Protein AF-A0A318I683-F1 (afdb_monomer_lite)

pLDDT: mean 76.9, std 14.9, range [47.66, 95.88]

Secondary structure (DSSP, 8-state):
-HHHHHHHHHHHHHHHHHHHHHHHHTT---------TTSTTTT----SPPPPHHHHHHHHHHHHHH---TTSPPTT--

Sequence (78 aa):
MVDLLYKSHFVVQMFVLIIVLEVVFTGLQIRLEEASDDSEFFGQWFRRAIYPSTELNRNEANVVANQQTPVTPVWWDN

Foldseek 3Di:
DVVVVVVVVVVVVVVVVVVVVCVVPVPDDPPPPPPPVPPPQPPADFQDDQDDVVCCVVPVVVNVVPDDDRRDHDPPRD

Radius of gyration: 25.63 Å; chains: 1; bounding box: 29×33×76 Å

Structure (mmCIF, N/CA/C/O backbone):
data_AF-A0A318I683-F1
#
_entry.id   AF-A0A318I683-F1
#
loop_
_atom_site.group_PDB
_atom_site.id
_atom_site.type_symbol
_atom_site.label_atom_id
_atom_site.label_alt_id
_atom_site.label_comp_id
_atom_site.label_asym_id
_atom_site.label_entity_id
_atom_site.label_seq_id
_atom_site.pdbx_PDB_ins_code
_atom_site.Cartn_x
_atom_site.Cartn_y
_atom_site.Cartn_z
_atom_site.occupancy
_atom_site.B_iso_or_equiv
_atom_site.auth_seq_id
_atom_site.auth_comp_id
_atom_site.auth_asym_id
_atom_site.auth_atom_id
_atom_site.pdbx_PDB_model_num
ATOM 1 N N . MET A 1 1 ? -3.469 -14.882 -62.335 1.00 60.44 1 MET A N 1
ATOM 2 C CA 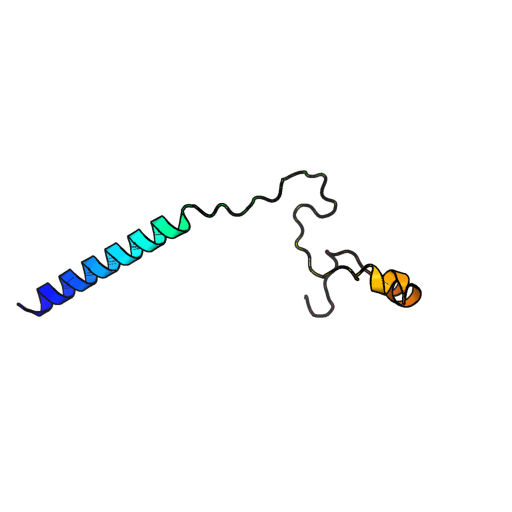. MET A 1 1 ? -2.007 -14.758 -62.106 1.00 60.44 1 MET A CA 1
ATOM 3 C C . MET A 1 1 ? -1.673 -13.717 -61.031 1.00 60.44 1 MET A C 1
ATOM 5 O O . MET A 1 1 ? -0.743 -13.946 -60.274 1.00 60.44 1 MET A O 1
ATOM 9 N N . VAL A 1 2 ? -2.447 -12.628 -60.908 1.00 61.94 2 VAL A N 1
ATOM 10 C CA . VAL A 1 2 ? -2.242 -11.555 -59.909 1.00 61.94 2 VAL A CA 1
ATOM 11 C C . VAL A 1 2 ? -2.567 -11.994 -58.464 1.00 61.94 2 VAL A C 1
ATOM 13 O O . VAL A 1 2 ? -1.836 -11.637 -57.546 1.00 61.94 2 VAL A O 1
ATOM 16 N N . ASP A 1 3 ? -3.572 -12.855 -58.255 1.00 63.38 3 ASP A N 1
ATOM 17 C CA . ASP A 1 3 ? -3.977 -13.313 -56.908 1.00 63.38 3 ASP A CA 1
ATOM 18 C C . ASP A 1 3 ? -2.933 -14.180 -56.191 1.00 63.38 3 ASP A C 1
ATOM 20 O O . ASP A 1 3 ? -2.776 -14.094 -54.973 1.00 63.38 3 ASP A O 1
ATOM 24 N N . LEU A 1 4 ? -2.179 -15.001 -56.936 1.00 61.16 4 LEU A N 1
ATOM 25 C CA . LEU A 1 4 ? -1.080 -15.787 -56.362 1.00 61.16 4 LEU A CA 1
ATOM 26 C C . LEU A 1 4 ? 0.063 -14.885 -55.885 1.00 61.16 4 LEU A C 1
ATOM 28 O O . LEU A 1 4 ? 0.665 -15.162 -54.850 1.00 61.16 4 LEU A O 1
ATOM 32 N N . LEU A 1 5 ? 0.330 -13.796 -56.611 1.00 61.06 5 LEU A N 1
ATOM 33 C CA . LEU A 1 5 ? 1.360 -12.826 -56.250 1.00 61.06 5 LEU A CA 1
ATOM 34 C C . LEU A 1 5 ? 0.959 -12.049 -54.986 1.00 61.06 5 LEU A C 1
ATOM 36 O O . LEU A 1 5 ? 1.778 -11.875 -54.087 1.00 61.06 5 LEU A O 1
ATOM 40 N N . TYR A 1 6 ? -0.317 -11.659 -54.875 1.00 63.47 6 TYR A N 1
ATOM 41 C CA . TYR A 1 6 ? -0.852 -10.968 -53.698 1.00 63.47 6 TYR A CA 1
ATOM 42 C C . TYR A 1 6 ? -0.838 -11.859 -52.448 1.00 63.47 6 TYR A C 1
ATOM 44 O O . TYR A 1 6 ? -0.378 -11.443 -51.384 1.00 63.47 6 TYR A O 1
ATOM 52 N N . LYS A 1 7 ? -1.253 -13.124 -52.587 1.00 62.53 7 LYS A N 1
ATOM 53 C CA . LYS A 1 7 ? -1.222 -14.105 -51.495 1.00 62.53 7 LYS A CA 1
ATOM 54 C C . LYS A 1 7 ? 0.210 -14.418 -51.051 1.00 62.53 7 LYS A C 1
ATOM 56 O O . LYS A 1 7 ? 0.461 -14.515 -49.855 1.00 62.53 7 LYS A O 1
ATOM 61 N N . SER A 1 8 ? 1.155 -14.505 -51.990 1.00 67.25 8 SER A N 1
ATOM 62 C CA . SER A 1 8 ? 2.579 -14.676 -51.677 1.00 67.25 8 SER A CA 1
ATOM 63 C C . SER A 1 8 ? 3.152 -13.467 -50.934 1.00 67.25 8 SER A C 1
ATOM 65 O O . SER A 1 8 ? 3.901 -13.641 -49.977 1.00 67.25 8 SER A O 1
ATOM 67 N N . HIS A 1 9 ? 2.790 -12.248 -51.335 1.00 72.50 9 HIS A N 1
ATOM 68 C CA . HIS A 1 9 ? 3.290 -11.030 -50.699 1.00 72.50 9 HIS A CA 1
ATOM 69 C C . HIS A 1 9 ? 2.734 -10.859 -49.277 1.00 72.50 9 HIS A C 1
ATOM 71 O O . HIS A 1 9 ? 3.484 -10.527 -48.363 1.00 72.50 9 HIS A O 1
ATOM 77 N N . PHE A 1 10 ? 1.454 -11.181 -49.065 1.00 69.69 10 PHE A N 1
ATOM 78 C CA . PHE A 1 10 ? 0.822 -11.165 -47.743 1.00 69.69 10 PHE A CA 1
ATOM 79 C C . PHE A 1 10 ? 1.446 -12.184 -46.780 1.00 69.69 10 PHE A C 1
ATOM 81 O O . PHE A 1 10 ? 1.680 -11.877 -45.614 1.00 69.69 10 PHE A O 1
ATOM 88 N N . VAL A 1 11 ? 1.775 -13.383 -47.274 1.00 70.69 11 VAL A N 1
ATOM 89 C CA . VAL A 1 11 ? 2.471 -14.407 -46.483 1.00 70.69 11 VAL A CA 1
ATOM 90 C C . VAL A 1 11 ? 3.857 -13.912 -46.070 1.00 70.69 11 VAL A C 1
ATOM 92 O O . VAL A 1 11 ? 4.188 -13.971 -44.891 1.00 70.69 11 VAL A O 1
ATOM 95 N N . VAL A 1 12 ? 4.637 -13.339 -46.991 1.00 75.19 12 VAL A N 1
ATOM 96 C CA . VAL A 1 12 ? 5.952 -12.759 -46.663 1.00 75.19 12 VAL A CA 1
ATOM 97 C C . VAL A 1 12 ? 5.822 -11.643 -45.624 1.00 75.19 12 VAL A C 1
ATOM 99 O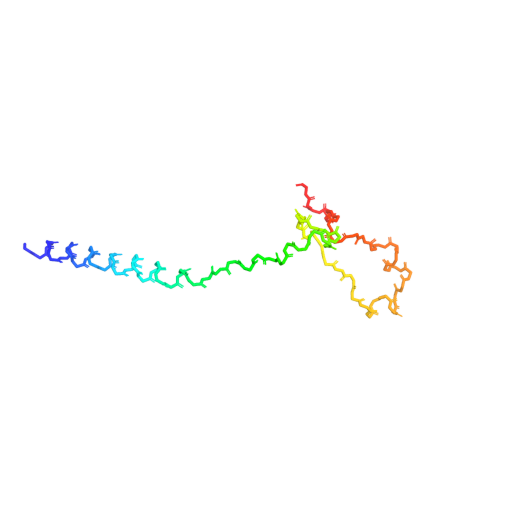 O . VAL A 1 12 ? 6.589 -11.615 -44.664 1.00 75.19 12 VAL A O 1
ATOM 102 N N . GLN A 1 13 ? 4.825 -10.766 -45.755 1.00 72.56 13 GLN A N 1
ATOM 103 C CA . GLN A 1 13 ? 4.603 -9.686 -44.793 1.00 72.56 13 GLN A CA 1
ATOM 104 C C . GLN A 1 13 ? 4.211 -10.207 -43.400 1.00 72.56 13 GLN A C 1
ATOM 106 O O . GLN A 1 13 ? 4.688 -9.683 -42.396 1.00 72.56 13 GLN A O 1
ATOM 111 N N . MET A 1 14 ? 3.398 -11.267 -43.338 1.00 70.25 14 MET A N 1
ATOM 112 C CA . MET A 1 14 ? 3.028 -11.946 -42.092 1.00 70.25 14 MET A CA 1
ATOM 113 C C . MET A 1 14 ? 4.249 -12.580 -41.412 1.00 70.25 14 MET A C 1
ATOM 115 O O . MET A 1 14 ? 4.434 -12.416 -40.210 1.00 70.25 14 MET A O 1
ATOM 119 N N . PHE A 1 15 ? 5.113 -13.260 -42.172 1.00 72.06 15 PHE A N 1
ATOM 120 C CA . PHE A 1 15 ? 6.336 -13.867 -41.634 1.00 72.06 15 PHE A CA 1
ATOM 121 C C . PHE A 1 15 ? 7.330 -12.816 -41.131 1.00 72.06 15 PHE A C 1
ATOM 123 O O . PHE A 1 15 ? 7.903 -12.989 -40.059 1.00 72.06 15 PHE A O 1
ATOM 130 N N . VAL A 1 16 ? 7.494 -11.701 -41.849 1.00 75.44 16 VAL A N 1
ATOM 131 C CA . VAL A 1 16 ? 8.329 -10.580 -41.387 1.00 75.44 16 VAL A CA 1
ATOM 132 C C . VAL A 1 16 ? 7.763 -9.976 -40.102 1.00 75.44 16 VAL A C 1
ATOM 134 O O . VAL A 1 16 ? 8.523 -9.718 -39.175 1.00 75.44 16 VAL A O 1
ATOM 137 N N . LEU A 1 17 ? 6.443 -9.799 -40.003 1.00 72.50 17 LEU A N 1
ATOM 138 C CA . LEU A 1 17 ? 5.808 -9.267 -38.797 1.00 72.50 17 LEU A CA 1
ATOM 139 C C . LEU A 1 17 ? 6.005 -10.193 -37.585 1.00 72.50 17 LEU A C 1
ATOM 141 O O . LEU A 1 17 ? 6.339 -9.708 -36.509 1.00 72.50 17 LEU A O 1
ATOM 145 N N . ILE A 1 18 ? 5.859 -11.511 -37.760 1.00 66.56 18 ILE A N 1
ATOM 146 C CA . ILE A 1 18 ? 6.075 -12.500 -36.690 1.00 66.56 18 ILE A CA 1
ATOM 147 C C . ILE A 1 18 ? 7.538 -12.491 -36.223 1.00 66.56 18 ILE A C 1
ATOM 149 O O . ILE A 1 18 ? 7.794 -12.405 -35.025 1.00 66.56 18 ILE A O 1
ATOM 153 N N . ILE A 1 19 ? 8.496 -12.495 -37.156 1.00 67.88 19 ILE A N 1
ATOM 154 C CA . ILE A 1 19 ? 9.931 -12.484 -36.828 1.00 67.88 19 ILE A CA 1
ATOM 155 C C . ILE A 1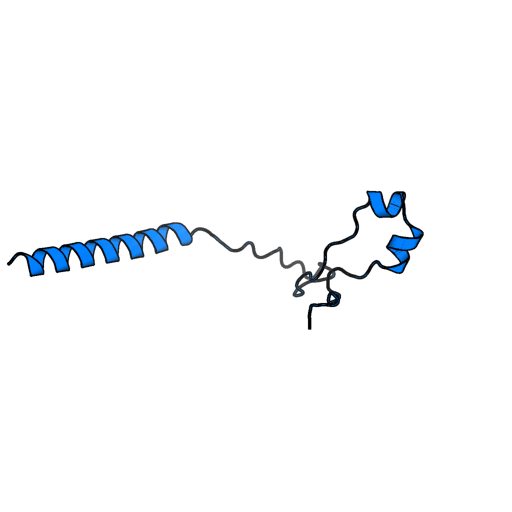 19 ? 10.329 -11.180 -36.122 1.00 67.88 19 ILE A C 1
ATOM 157 O O . ILE A 1 19 ? 11.081 -11.205 -35.150 1.00 67.88 19 ILE A O 1
ATOM 161 N N . VAL A 1 20 ? 9.822 -10.030 -36.579 1.00 67.69 20 VAL A N 1
ATOM 162 C CA . VAL A 1 20 ? 10.117 -8.732 -35.952 1.00 67.69 20 VAL A CA 1
ATOM 163 C C . VAL A 1 20 ? 9.551 -8.669 -34.535 1.00 67.69 20 VAL A C 1
ATOM 165 O O . VAL A 1 20 ? 10.226 -8.161 -33.643 1.00 67.69 20 VAL A O 1
ATOM 168 N N . LEU A 1 21 ? 8.353 -9.212 -34.302 1.00 61.81 21 LEU A N 1
ATOM 169 C CA . LEU A 1 21 ? 7.782 -9.284 -32.959 1.00 61.81 21 LEU A CA 1
ATOM 170 C C . LEU A 1 21 ? 8.648 -10.155 -32.038 1.00 61.81 21 LEU A C 1
ATOM 172 O O . LEU A 1 21 ? 9.017 -9.699 -30.960 1.00 61.81 21 LEU A O 1
ATOM 176 N N . GLU A 1 22 ? 9.053 -11.354 -32.459 1.00 67.06 22 GLU A N 1
ATOM 177 C CA . GLU A 1 22 ? 9.895 -12.218 -31.618 1.00 67.06 22 GLU A CA 1
ATOM 178 C C . GLU A 1 22 ? 11.235 -11.555 -31.260 1.00 67.06 22 GLU A C 1
ATOM 180 O O . GLU A 1 22 ? 11.594 -11.498 -30.085 1.00 67.06 22 GLU A O 1
ATOM 185 N N . VAL A 1 23 ? 11.934 -10.963 -32.233 1.00 67.44 23 VAL A N 1
ATOM 186 C CA . VAL A 1 23 ? 13.248 -10.330 -32.004 1.00 67.44 23 VAL A CA 1
ATOM 187 C C . VAL A 1 23 ? 13.164 -9.112 -31.075 1.00 67.44 23 VAL A C 1
ATOM 189 O O . VAL A 1 23 ? 14.084 -8.864 -30.294 1.00 67.44 23 VAL A O 1
ATOM 192 N N . VAL A 1 24 ? 12.073 -8.344 -31.130 1.00 66.38 24 VAL A N 1
ATOM 193 C CA . VAL A 1 24 ? 11.908 -7.138 -30.301 1.00 66.38 24 VAL A CA 1
ATOM 194 C C . VAL A 1 24 ? 11.617 -7.488 -28.837 1.00 66.38 24 VAL A C 1
ATOM 196 O O . VAL A 1 24 ? 12.025 -6.747 -27.942 1.00 66.38 24 VAL A O 1
ATOM 199 N N . PHE A 1 25 ? 10.970 -8.626 -28.566 1.00 60.81 25 PHE A N 1
ATOM 200 C CA . PHE A 1 25 ? 10.547 -8.997 -27.210 1.00 60.81 25 PHE A CA 1
ATOM 201 C C . PHE A 1 25 ? 11.470 -10.004 -26.496 1.00 60.81 25 PHE A C 1
ATOM 203 O O . PHE A 1 25 ? 11.346 -10.169 -25.284 1.00 60.81 25 PHE A O 1
ATOM 210 N N . THR A 1 26 ? 12.459 -10.612 -27.165 1.00 63.75 26 THR A N 1
ATOM 211 C CA . THR A 1 26 ? 13.386 -11.596 -26.551 1.00 63.75 26 THR A CA 1
ATOM 212 C C . THR A 1 26 ? 14.415 -11.024 -25.563 1.00 63.75 26 THR A C 1
ATOM 214 O O . THR A 1 26 ? 15.151 -11.787 -24.941 1.00 63.75 26 THR A O 1
ATOM 217 N N . GLY A 1 27 ? 14.500 -9.698 -25.411 1.00 58.47 27 GLY A N 1
ATOM 218 C CA . GLY A 1 27 ? 15.465 -9.033 -24.518 1.00 58.47 27 GLY A CA 1
ATOM 219 C C . GLY A 1 27 ? 14.882 -8.511 -23.202 1.00 58.47 27 GLY A C 1
ATOM 220 O O . GLY A 1 27 ? 15.628 -8.038 -22.346 1.00 58.47 27 GLY A O 1
ATOM 221 N N . LEU A 1 28 ? 13.560 -8.571 -23.031 1.00 60.31 28 LEU A N 1
ATOM 222 C CA . LEU A 1 28 ? 12.885 -8.082 -21.834 1.00 60.31 28 LEU A CA 1
ATOM 223 C C . LEU A 1 28 ? 12.765 -9.226 -20.829 1.00 60.31 28 LEU A C 1
ATOM 225 O O . LEU A 1 28 ? 11.779 -9.956 -20.796 1.00 60.31 28 LEU A O 1
ATOM 229 N N . GLN A 1 29 ? 13.791 -9.388 -19.997 1.00 57.03 29 GLN A N 1
ATOM 230 C CA . GLN A 1 29 ? 13.632 -10.158 -18.770 1.00 57.03 29 GLN A CA 1
ATOM 231 C C . GLN A 1 29 ? 12.724 -9.353 -17.842 1.00 57.03 29 GLN A C 1
ATOM 233 O O . GLN A 1 29 ? 13.035 -8.209 -17.501 1.00 57.03 29 GLN A O 1
ATOM 238 N N . ILE A 1 30 ? 11.595 -9.940 -17.435 1.00 61.53 30 ILE A N 1
ATOM 239 C CA . ILE A 1 30 ? 10.884 -9.448 -16.255 1.00 61.53 30 ILE A CA 1
ATOM 240 C C . ILE A 1 30 ? 11.931 -9.458 -15.150 1.00 61.53 30 ILE A C 1
ATOM 242 O O . ILE A 1 30 ? 12.557 -10.492 -14.910 1.00 61.53 30 ILE A O 1
ATOM 246 N N . ARG A 1 31 ? 12.181 -8.298 -14.542 1.00 52.62 31 ARG A N 1
ATOM 247 C CA . ARG A 1 31 ? 13.041 -8.214 -13.370 1.00 52.62 31 ARG A CA 1
ATOM 248 C C . ARG A 1 31 ? 12.417 -9.160 -12.349 1.00 52.62 31 ARG A C 1
ATOM 250 O O . ARG A 1 31 ? 11.363 -8.850 -11.805 1.00 52.62 31 ARG A O 1
ATOM 257 N N . LEU A 1 32 ? 13.016 -10.335 -12.163 1.00 53.62 32 LEU A N 1
ATOM 258 C CA . LEU A 1 32 ? 12.817 -11.108 -10.952 1.00 53.62 32 LEU A CA 1
ATOM 259 C C . LEU A 1 32 ? 13.281 -10.140 -9.869 1.00 53.62 32 LEU A C 1
ATOM 261 O O . LEU A 1 32 ? 14.477 -9.853 -9.790 1.00 53.62 32 LEU A O 1
ATOM 265 N N . GLU A 1 33 ? 12.336 -9.508 -9.164 1.00 54.22 33 GLU A N 1
ATOM 266 C CA . GLU A 1 33 ? 12.642 -8.861 -7.890 1.00 54.22 33 GLU A CA 1
ATOM 267 C C . GLU A 1 33 ? 13.578 -9.811 -7.155 1.00 54.22 33 GLU A C 1
ATOM 269 O O . GLU A 1 33 ? 13.317 -11.017 -7.142 1.00 54.22 33 GLU A O 1
ATOM 274 N N . GLU A 1 34 ? 14.717 -9.296 -6.683 1.00 49.91 34 GLU A N 1
ATOM 275 C CA . GLU A 1 34 ? 15.657 -10.085 -5.899 1.00 49.91 34 GLU A CA 1
ATOM 276 C C . GLU A 1 34 ? 14.844 -10.918 -4.916 1.00 49.91 34 GLU A C 1
ATOM 278 O O . GLU A 1 34 ? 14.159 -10.377 -4.050 1.00 49.91 34 GLU A O 1
ATOM 283 N N . ALA A 1 35 ? 14.877 -12.236 -5.106 1.00 47.66 35 ALA A N 1
ATOM 284 C CA . ALA A 1 35 ? 14.330 -13.200 -4.177 1.00 47.66 35 ALA A CA 1
ATOM 285 C C . ALA A 1 35 ? 15.242 -13.243 -2.950 1.00 47.66 35 ALA A C 1
ATOM 287 O O . ALA A 1 35 ? 15.850 -14.264 -2.637 1.00 47.66 35 ALA A O 1
ATOM 288 N N . SER A 1 36 ? 15.413 -12.102 -2.288 1.00 51.22 36 SER A N 1
ATOM 289 C CA . SER A 1 36 ? 15.639 -12.133 -0.866 1.00 51.22 36 SER A CA 1
ATOM 290 C C . SER A 1 36 ? 14.276 -12.450 -0.253 1.00 51.22 36 SER A C 1
ATOM 292 O O . SER A 1 36 ? 13.365 -11.622 -0.225 1.00 51.22 36 SER A O 1
ATOM 294 N N . ASP A 1 37 ? 14.145 -13.671 0.267 1.00 54.59 37 ASP A N 1
ATOM 295 C CA . ASP A 1 37 ? 13.067 -14.050 1.195 1.00 54.59 37 ASP A CA 1
ATOM 296 C C . ASP A 1 37 ? 13.012 -13.114 2.432 1.00 54.59 37 ASP A C 1
ATOM 298 O O . ASP A 1 37 ? 12.109 -13.212 3.256 1.00 54.59 37 ASP A O 1
ATOM 302 N N . ASP A 1 38 ? 13.961 -12.178 2.550 1.00 58.91 38 ASP A N 1
ATOM 303 C CA . ASP A 1 38 ? 14.034 -11.126 3.561 1.00 58.91 38 ASP A CA 1
ATOM 304 C C . ASP A 1 38 ? 13.060 -9.952 3.316 1.00 58.91 38 ASP A C 1
ATOM 306 O O . ASP A 1 38 ? 12.983 -9.038 4.141 1.00 58.91 38 ASP A O 1
ATOM 310 N N . SER A 1 39 ? 12.311 -9.929 2.203 1.00 68.25 39 SER A N 1
ATOM 311 C CA . SER A 1 39 ? 11.213 -8.969 2.024 1.00 68.25 39 SER A CA 1
ATOM 312 C C . SER A 1 39 ? 10.020 -9.356 2.904 1.00 68.25 39 SER A C 1
ATOM 314 O O . SER A 1 39 ? 9.449 -10.432 2.743 1.00 68.25 39 SER A O 1
ATOM 316 N N . GLU A 1 40 ? 9.582 -8.448 3.787 1.00 79.31 40 GLU A N 1
ATOM 317 C CA . GLU A 1 40 ? 8.431 -8.636 4.697 1.00 79.31 40 GLU A CA 1
ATOM 318 C C . GLU A 1 40 ? 7.144 -9.081 3.969 1.00 79.31 40 GLU A C 1
ATOM 320 O O . GLU A 1 40 ? 6.264 -9.705 4.565 1.00 79.31 40 GLU A O 1
ATOM 325 N N . PHE A 1 41 ? 7.046 -8.803 2.665 1.00 81.19 41 PHE A N 1
ATOM 326 C CA . PHE A 1 41 ? 5.892 -9.120 1.824 1.00 81.19 41 PHE A CA 1
ATOM 327 C C . PHE A 1 41 ? 6.245 -10.013 0.623 1.00 81.19 41 PHE A C 1
ATOM 329 O O . PHE A 1 41 ? 5.571 -9.950 -0.408 1.00 81.19 41 PHE A O 1
ATOM 336 N N . PHE A 1 42 ? 7.290 -10.843 0.726 1.00 82.25 42 PHE A N 1
ATOM 337 C CA . PHE A 1 42 ? 7.693 -11.742 -0.359 1.00 82.25 42 PHE A CA 1
ATOM 338 C C . PHE A 1 42 ? 6.526 -12.620 -0.853 1.00 82.25 42 PHE A C 1
ATOM 340 O O . PHE A 1 42 ? 5.759 -13.185 -0.070 1.00 82.25 42 PHE A O 1
ATOM 347 N N . GLY A 1 43 ? 6.371 -12.714 -2.178 1.00 82.25 43 GLY A N 1
ATOM 348 C CA . GLY A 1 43 ? 5.296 -13.478 -2.821 1.00 82.25 43 GLY A CA 1
ATOM 349 C C . GLY A 1 43 ? 3.897 -12.854 -2.718 1.00 82.25 43 GLY A C 1
ATOM 350 O O . GLY A 1 43 ? 2.929 -13.470 -3.168 1.00 82.25 43 GLY A O 1
ATOM 351 N N . GLN A 1 44 ? 3.763 -11.649 -2.154 1.00 83.88 44 GLN A N 1
ATOM 352 C CA . GLN A 1 44 ? 2.491 -10.937 -2.051 1.00 83.88 44 GLN A CA 1
ATOM 353 C C . GLN A 1 44 ? 2.476 -9.708 -2.957 1.00 83.88 44 GLN A C 1
ATOM 355 O O . GLN A 1 44 ? 3.432 -8.943 -3.027 1.00 83.88 44 GLN A O 1
ATOM 360 N N . TRP A 1 45 ? 1.346 -9.489 -3.626 1.00 84.69 45 TRP A N 1
ATOM 361 C CA . TRP A 1 45 ? 1.128 -8.267 -4.390 1.00 84.69 45 TRP A CA 1
ATOM 362 C C . TRP A 1 45 ? 0.703 -7.134 -3.466 1.00 84.69 45 TRP A C 1
ATOM 364 O O . TRP A 1 45 ? -0.190 -7.301 -2.631 1.00 84.69 45 TRP A O 1
ATOM 374 N N . PHE A 1 46 ? 1.299 -5.958 -3.655 1.00 88.38 46 PHE A N 1
ATOM 375 C CA . PHE A 1 46 ? 0.824 -4.749 -2.998 1.00 88.38 46 PHE A CA 1
ATOM 376 C C . PHE A 1 46 ? -0.566 -4.378 -3.510 1.00 88.38 46 PHE A C 1
ATOM 378 O O . PHE A 1 46 ? -0.783 -4.188 -4.706 1.00 88.38 46 PHE A O 1
ATOM 385 N N . ARG A 1 47 ? -1.508 -4.263 -2.573 1.00 90.56 47 ARG A N 1
ATOM 386 C CA . ARG A 1 47 ? -2.919 -3.944 -2.823 1.00 90.56 47 ARG A CA 1
ATOM 387 C C . ARG A 1 47 ? -3.248 -2.478 -2.544 1.00 90.56 47 ARG A C 1
ATOM 389 O O . ARG A 1 47 ? -4.336 -2.015 -2.875 1.00 90.56 47 ARG A O 1
ATOM 396 N N . ARG A 1 48 ? -2.321 -1.735 -1.928 1.00 92.69 48 ARG A N 1
ATOM 397 C CA . ARG A 1 48 ? -2.456 -0.304 -1.618 1.00 92.69 48 ARG A CA 1
ATOM 398 C C . ARG A 1 48 ? -1.111 0.417 -1.574 1.00 92.69 48 ARG A C 1
ATOM 400 O O . AR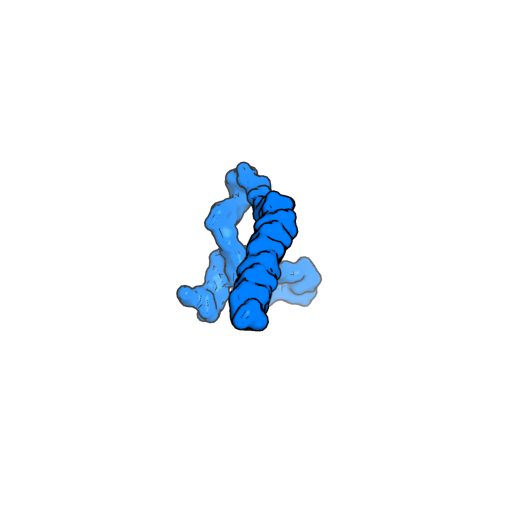G A 1 48 ? -0.070 -0.201 -1.379 1.00 92.69 48 ARG A O 1
ATOM 407 N N . ALA A 1 49 ? -1.159 1.743 -1.688 1.00 89.75 49 ALA A N 1
ATOM 408 C CA . ALA A 1 49 ? -0.014 2.618 -1.451 1.00 89.75 49 ALA A CA 1
ATOM 409 C C . ALA A 1 49 ? 0.149 2.958 0.044 1.00 89.75 49 ALA A C 1
ATOM 411 O O . ALA A 1 49 ? -0.811 2.904 0.815 1.00 89.75 49 ALA A O 1
ATOM 412 N N . ILE A 1 50 ? 1.364 3.347 0.434 1.00 90.88 50 ILE A N 1
ATOM 413 C CA . ILE A 1 50 ? 1.694 3.831 1.783 1.00 90.88 50 ILE A CA 1
ATOM 414 C C . ILE A 1 50 ? 1.440 5.343 1.849 1.00 90.88 50 ILE A C 1
ATOM 416 O O . ILE A 1 50 ? 1.692 6.061 0.878 1.00 90.88 50 ILE A O 1
ATOM 420 N N . TYR A 1 51 ? 0.958 5.838 2.993 1.00 92.25 51 TYR A N 1
ATOM 421 C CA . TYR A 1 51 ? 0.820 7.276 3.223 1.00 92.25 51 TYR A CA 1
ATOM 422 C C . TYR A 1 51 ? 2.181 7.986 3.112 1.00 92.25 51 TYR A C 1
ATOM 424 O O . TYR A 1 51 ? 3.179 7.493 3.642 1.00 92.25 51 TYR A O 1
ATOM 432 N N . PRO A 1 52 ? 2.255 9.156 2.456 1.00 93.12 52 PRO A N 1
ATOM 433 C CA . PRO A 1 52 ? 3.505 9.894 2.349 1.00 93.12 52 PRO A CA 1
ATOM 434 C C . PRO A 1 52 ? 3.943 10.427 3.719 1.00 93.12 52 PRO A C 1
ATOM 436 O O . PRO A 1 52 ? 3.122 10.797 4.559 1.00 93.12 52 PRO A O 1
ATOM 439 N N . SER A 1 53 ? 5.255 10.552 3.926 1.00 93.56 53 SER A N 1
ATOM 440 C CA . SER A 1 53 ? 5.833 11.036 5.191 1.00 93.56 53 SER A CA 1
ATOM 441 C C . SER A 1 53 ? 5.362 12.442 5.578 1.00 93.56 53 SER A C 1
ATOM 443 O O . SER A 1 53 ? 5.277 12.775 6.758 1.00 93.56 53 SER A O 1
ATOM 445 N N . THR A 1 54 ? 4.994 13.270 4.599 1.00 95.88 54 THR A N 1
ATOM 446 C CA . THR A 1 54 ? 4.409 14.591 4.847 1.00 95.88 54 THR A CA 1
ATOM 447 C C . THR A 1 54 ? 3.054 14.518 5.546 1.00 95.88 54 THR A C 1
ATOM 449 O O . THR A 1 54 ? 2.770 15.394 6.358 1.00 95.88 54 THR A O 1
ATOM 452 N N . GLU A 1 55 ? 2.243 13.492 5.267 1.00 93.94 55 GLU A N 1
ATOM 453 C CA . GLU A 1 55 ? 0.952 13.277 5.937 1.00 93.94 55 GLU A CA 1
ATOM 454 C C . GLU A 1 55 ? 1.155 12.785 7.367 1.00 93.94 55 GLU A C 1
ATOM 456 O O . GLU A 1 55 ? 0.486 13.274 8.272 1.00 93.94 55 GLU A O 1
ATOM 461 N N . LEU A 1 56 ? 2.137 11.907 7.600 1.00 92.94 56 LEU A N 1
ATOM 462 C CA . LEU A 1 56 ? 2.502 11.493 8.957 1.00 92.94 56 LEU A CA 1
ATOM 463 C C . LEU A 1 56 ? 2.909 12.707 9.808 1.00 92.94 56 LEU A C 1
ATOM 465 O O . LEU A 1 56 ? 2.442 12.863 10.926 1.00 92.94 56 LEU A O 1
ATOM 469 N N . ASN A 1 57 ? 3.710 13.617 9.249 1.00 93.56 57 ASN A N 1
ATOM 470 C CA . ASN A 1 57 ? 4.204 14.789 9.975 1.00 93.56 57 ASN A CA 1
ATOM 471 C C . ASN A 1 57 ? 3.145 15.880 10.204 1.00 93.56 57 ASN A C 1
ATOM 473 O O . ASN A 1 57 ? 3.293 16.694 11.114 1.00 93.56 57 ASN A O 1
ATOM 477 N N . ARG A 1 58 ? 2.121 15.971 9.346 1.00 95.62 58 ARG A N 1
ATOM 478 C CA . ARG A 1 58 ? 1.126 17.062 9.378 1.00 95.62 58 ARG A CA 1
ATOM 479 C C . ARG A 1 58 ? -0.234 16.635 9.914 1.00 95.62 58 ARG A C 1
ATOM 481 O O . ARG A 1 58 ? -1.013 17.495 10.314 1.00 95.62 58 ARG A O 1
ATOM 488 N N . ASN A 1 59 ? -0.527 15.340 9.895 1.00 95.25 59 ASN A N 1
ATOM 489 C CA . ASN A 1 59 ? -1.842 14.785 10.185 1.00 95.25 59 ASN A CA 1
ATOM 490 C C . ASN 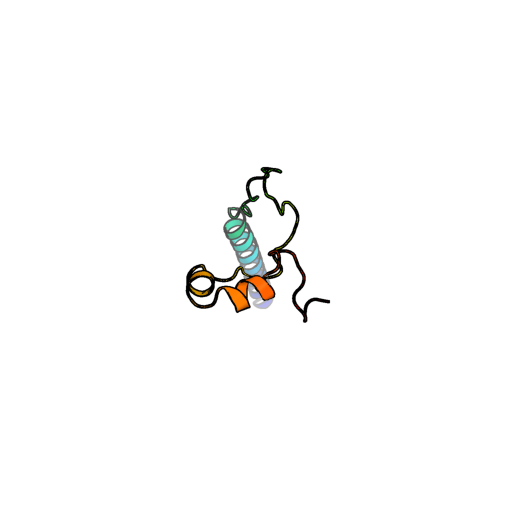A 1 59 ? -1.737 13.405 10.861 1.00 95.25 59 ASN A C 1
ATOM 492 O O . ASN A 1 59 ? -2.513 12.488 10.581 1.00 95.25 59 ASN A O 1
ATOM 496 N N . GLU A 1 60 ? -0.755 13.265 11.755 1.00 95.44 60 GLU A N 1
ATOM 497 C CA . GLU A 1 60 ? -0.341 11.998 12.364 1.00 95.44 60 GLU A CA 1
ATOM 498 C C . GLU A 1 60 ? -1.513 11.172 12.903 1.00 95.44 60 GLU A C 1
ATOM 500 O O . GLU A 1 60 ? -1.672 10.015 12.528 1.00 95.44 60 GLU A O 1
ATOM 505 N N . ALA A 1 61 ? -2.377 11.770 13.730 1.00 95.88 61 ALA A N 1
ATOM 506 C CA . ALA A 1 61 ? -3.465 11.053 14.395 1.00 95.88 61 ALA A CA 1
ATOM 507 C C . ALA A 1 61 ? -4.428 10.375 13.405 1.00 95.88 61 ALA A C 1
ATOM 509 O O . ALA A 1 61 ? -4.855 9.242 13.629 1.00 95.88 61 ALA A O 1
ATOM 510 N N . ASN A 1 62 ? -4.738 11.038 12.288 1.00 94.19 62 ASN A N 1
ATOM 511 C CA . ASN A 1 62 ? -5.602 10.465 11.260 1.00 94.19 62 ASN A CA 1
ATOM 512 C C . ASN A 1 62 ? -4.876 9.394 10.440 1.00 94.19 62 ASN A C 1
ATOM 514 O O . ASN A 1 62 ? -5.492 8.396 10.068 1.00 94.19 62 ASN A O 1
ATOM 518 N N . VAL A 1 63 ? -3.582 9.576 10.167 1.00 93.62 63 VAL A N 1
ATOM 519 C CA . VAL A 1 63 ? -2.780 8.588 9.431 1.00 93.62 63 VAL A CA 1
ATOM 520 C C . VAL A 1 63 ? -2.609 7.320 10.259 1.00 93.62 63 VAL A C 1
ATOM 522 O O . VAL A 1 63 ? -2.923 6.239 9.775 1.00 93.62 63 VAL A O 1
ATOM 525 N N . VAL A 1 64 ? -2.208 7.436 11.525 1.00 93.44 64 VAL A N 1
ATOM 526 C CA . VAL A 1 64 ? -2.009 6.290 12.427 1.00 93.44 64 VAL A CA 1
ATOM 527 C C . VAL A 1 64 ? -3.305 5.497 12.622 1.00 93.44 64 VAL A C 1
ATOM 529 O O . VAL A 1 64 ? -3.262 4.271 12.659 1.00 93.44 64 VAL A O 1
ATOM 532 N N . ALA A 1 65 ? -4.460 6.168 12.679 1.00 95.31 65 ALA A N 1
ATOM 533 C CA . ALA A 1 65 ? -5.757 5.504 12.815 1.00 95.31 65 ALA A CA 1
ATOM 534 C C . ALA A 1 65 ? -6.209 4.733 11.558 1.00 95.31 65 ALA A C 1
ATOM 536 O O . ALA A 1 65 ? -7.006 3.804 11.676 1.00 95.31 65 ALA A O 1
ATOM 537 N N . ASN A 1 66 ? -5.736 5.112 10.365 1.00 92.12 66 ASN A N 1
ATOM 538 C CA . ASN A 1 66 ? -6.212 4.560 9.089 1.00 92.12 66 ASN A CA 1
ATOM 539 C C . ASN A 1 66 ? -5.144 3.783 8.302 1.00 92.12 66 ASN A C 1
ATOM 541 O O . ASN A 1 66 ? -5.482 3.093 7.336 1.00 92.12 66 ASN A O 1
ATOM 545 N N . GLN A 1 67 ? -3.864 3.880 8.672 1.00 91.88 67 GLN A N 1
ATOM 546 C CA . GLN A 1 67 ? -2.798 3.161 7.984 1.00 91.88 67 GLN A CA 1
ATOM 547 C C . GLN A 1 67 ? -2.948 1.652 8.182 1.00 91.88 67 GLN A C 1
ATOM 549 O O . GLN A 1 67 ? -3.255 1.163 9.267 1.00 91.88 67 GLN A O 1
ATOM 554 N N . GLN A 1 68 ? -2.707 0.902 7.114 1.00 94.06 68 GLN A N 1
ATOM 555 C CA . GLN A 1 68 ? -2.683 -0.558 7.129 1.00 94.06 68 GLN A CA 1
ATOM 556 C C . GLN A 1 68 ? -1.509 -1.022 6.270 1.00 94.06 68 GLN A C 1
ATOM 558 O O . GLN A 1 68 ? -0.945 -0.232 5.507 1.00 94.06 68 GLN A O 1
ATOM 563 N N . THR A 1 69 ? -1.138 -2.295 6.390 1.00 91.94 69 THR A N 1
ATOM 564 C CA . THR A 1 69 ? -0.014 -2.843 5.629 1.00 91.94 69 THR A CA 1
ATOM 565 C C . THR A 1 69 ? -0.294 -2.799 4.116 1.00 91.94 69 THR A C 1
ATOM 567 O O . THR A 1 69 ? -1.456 -2.873 3.698 1.00 91.94 69 THR A O 1
ATOM 570 N N . PRO A 1 70 ? 0.747 -2.694 3.267 1.00 90.75 70 PRO A N 1
ATOM 571 C CA . PRO A 1 70 ? 0.607 -2.615 1.806 1.00 90.75 70 PRO A CA 1
ATOM 572 C C . PRO A 1 70 ? -0.142 -3.787 1.153 1.00 90.75 70 PRO A C 1
ATOM 574 O O . PRO A 1 70 ? -0.621 -3.669 0.027 1.00 90.75 70 PRO A O 1
ATOM 577 N N . VAL A 1 71 ? -0.252 -4.913 1.857 1.00 92.06 71 VAL A N 1
ATOM 578 C CA . VAL A 1 71 ? -0.898 -6.150 1.395 1.00 92.06 71 VAL A CA 1
ATOM 579 C C . VAL A 1 71 ? -2.346 -6.292 1.871 1.00 92.06 71 VAL A C 1
ATOM 581 O O . VAL A 1 71 ? -3.051 -7.187 1.411 1.00 92.06 71 VAL A O 1
ATOM 584 N N . THR A 1 72 ? -2.827 -5.412 2.757 1.00 92.69 72 THR A N 1
ATOM 585 C CA . THR A 1 72 ? -4.229 -5.433 3.193 1.00 92.69 72 THR A CA 1
ATOM 586 C C . THR A 1 72 ? -5.147 -5.007 2.038 1.00 92.69 72 THR A C 1
ATOM 588 O O . THR A 1 72 ? -4.931 -3.930 1.467 1.00 92.69 72 THR A O 1
ATOM 591 N N . PRO A 1 73 ? -6.204 -5.776 1.709 1.00 91.62 73 PRO A N 1
ATOM 592 C CA . PRO A 1 73 ? -7.144 -5.439 0.638 1.00 91.62 73 PRO A CA 1
ATOM 593 C C . PRO A 1 73 ? -7.815 -4.087 0.856 1.00 91.62 73 PRO A C 1
ATOM 595 O O . PRO A 1 73 ? -8.140 -3.720 1.986 1.00 91.62 73 PRO A O 1
ATOM 598 N N . VAL A 1 74 ? -7.997 -3.326 -0.217 1.00 90.12 74 VAL A N 1
ATOM 599 C CA . VAL A 1 74 ? -8.782 -2.084 -0.202 1.00 90.12 74 V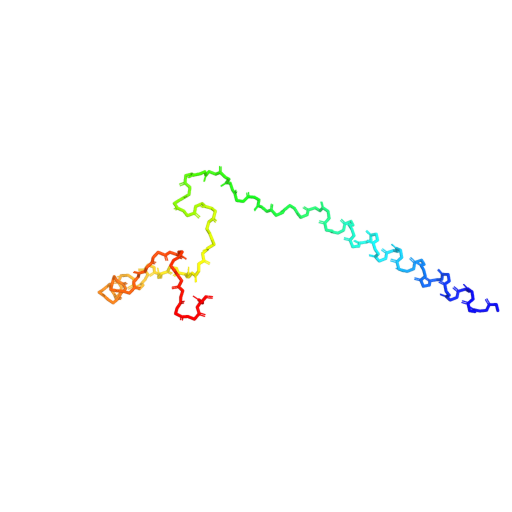AL A CA 1
ATOM 600 C C . VAL A 1 74 ? -10.273 -2.411 -0.262 1.00 90.12 74 VAL A C 1
ATOM 602 O O . VAL A 1 74 ? -10.653 -3.490 -0.686 1.00 90.12 74 VAL A O 1
ATOM 605 N N . TRP A 1 75 ? -11.139 -1.488 0.161 1.00 91.31 75 TRP A N 1
ATOM 606 C CA . TRP A 1 75 ? -12.574 -1.766 0.349 1.00 91.31 75 TRP A CA 1
ATOM 607 C C . TRP A 1 75 ? -13.311 -2.290 -0.898 1.00 91.31 75 TRP A C 1
ATOM 609 O O . TRP A 1 75 ? -14.377 -2.882 -0.766 1.00 91.31 75 TRP A O 1
ATOM 619 N N . TRP A 1 76 ? -12.773 -2.039 -2.092 1.00 90.31 76 TRP A N 1
ATOM 620 C CA . TRP A 1 76 ? -13.324 -2.474 -3.377 1.00 90.31 76 TRP A CA 1
ATOM 621 C C . TRP A 1 76 ? -12.638 -3.723 -3.958 1.00 90.31 76 TRP A C 1
ATOM 623 O O . TRP A 1 76 ? -13.060 -4.199 -5.009 1.00 90.31 76 TRP A O 1
ATOM 633 N N . ASP A 1 77 ? -11.591 -4.237 -3.309 1.00 85.50 77 ASP A N 1
ATOM 634 C CA . ASP A 1 77 ? -10.845 -5.433 -3.714 1.00 85.50 77 ASP A CA 1
ATOM 635 C C . ASP A 1 77 ? -11.420 -6.654 -2.976 1.00 85.50 77 ASP A C 1
ATOM 637 O O . ASP A 1 77 ? -11.070 -6.908 -1.821 1.00 85.50 77 ASP A O 1
ATOM 641 N N . ASN A 1 78 ? -12.368 -7.337 -3.633 1.00 74.44 78 ASN A N 1
ATOM 642 C CA . ASN A 1 78 ? -13.079 -8.531 -3.146 1.00 74.44 78 ASN A CA 1
ATOM 643 C C . ASN A 1 78 ? -12.440 -9.824 -3.657 1.00 74.44 78 ASN A C 1
ATOM 645 O O . ASN A 1 78 ? -12.360 -9.976 -4.898 1.00 74.44 78 ASN A O 1
#